Protein AF-A0A1X0A4S9-F1 (afdb_monomer_lite)

Sequence (61 aa):
MPNDKRQRSAICGTCKGELRYYPQPAVDGVETDTESNWAHLDPHDWLTNPHPPTPQESNPE

pLDDT: mean 71.69, std 17.08, range [35.75, 89.94]

Secondary structure (DSSP, 8-state):
--------EEEETTT--EEEE-PPP--TT-----GGGEEES-HHHHHHS-----EE-----

Structure (mmCIF, N/CA/C/O backbone):
data_AF-A0A1X0A4S9-F1
#
_entry.id   AF-A0A1X0A4S9-F1
#
loop_
_atom_site.group_PDB
_atom_site.id
_atom_site.type_symbol
_atom_site.label_atom_id
_atom_site.label_alt_id
_atom_site.label_comp_id
_atom_site.label_asym_id
_atom_site.label_entity_id
_atom_site.label_seq_id
_atom_site.pdbx_PDB_ins_code
_atom_site.Cartn_x
_atom_site.Cartn_y
_atom_site.Cartn_z
_atom_site.occupancy
_atom_site.B_iso_or_equiv
_atom_site.auth_seq_id
_atom_site.auth_comp_id
_atom_site.auth_asym_id
_atom_site.auth_atom_id
_atom_site.pdbx_PDB_model_num
ATOM 1 N N . MET A 1 1 ? 8.204 1.960 -28.159 1.00 39.16 1 MET A N 1
ATOM 2 C CA . MET A 1 1 ? 7.507 2.916 -27.273 1.00 39.16 1 MET A CA 1
ATOM 3 C C . MET A 1 1 ? 7.793 2.452 -25.861 1.00 39.16 1 MET A C 1
ATOM 5 O O . MET A 1 1 ? 7.577 1.266 -25.632 1.00 39.16 1 MET A O 1
ATOM 9 N N . PRO A 1 2 ? 8.415 3.263 -24.988 1.00 42.00 2 PRO A N 1
ATOM 10 C CA . PRO A 1 2 ? 8.666 2.823 -23.624 1.00 42.00 2 PRO A CA 1
ATOM 11 C C . PRO A 1 2 ? 7.315 2.481 -23.002 1.00 42.00 2 PRO A C 1
ATOM 13 O O . PRO A 1 2 ? 6.365 3.247 -23.098 1.00 42.00 2 PRO A O 1
ATOM 16 N N . ASN A 1 3 ? 7.222 1.253 -22.514 1.00 45.12 3 ASN A N 1
ATOM 17 C CA . ASN A 1 3 ? 6.017 0.657 -21.980 1.00 45.12 3 ASN A CA 1
ATOM 18 C C . ASN A 1 3 ? 5.630 1.449 -20.722 1.00 45.12 3 ASN A C 1
ATOM 20 O O . ASN A 1 3 ? 6.178 1.192 -19.651 1.00 45.12 3 ASN A O 1
ATOM 24 N N . ASP A 1 4 ? 4.748 2.443 -20.863 1.00 48.56 4 ASP A N 1
ATOM 25 C CA . ASP A 1 4 ? 4.039 3.089 -19.759 1.00 48.56 4 ASP A CA 1
ATOM 26 C C . ASP A 1 4 ? 3.223 2.007 -19.042 1.00 48.56 4 ASP A C 1
ATOM 28 O O . ASP A 1 4 ? 2.023 1.838 -19.278 1.00 48.56 4 ASP A O 1
ATOM 32 N N . LYS A 1 5 ? 3.885 1.210 -18.194 1.00 53.91 5 LYS A N 1
ATOM 33 C CA . LYS A 1 5 ? 3.220 0.341 -17.230 1.00 53.91 5 LYS A CA 1
ATOM 34 C C . LYS A 1 5 ? 2.400 1.273 -16.349 1.00 53.91 5 LYS A C 1
ATOM 36 O O . LYS A 1 5 ? 2.934 1.941 -15.466 1.00 53.91 5 LYS A O 1
ATOM 41 N N . ARG A 1 6 ? 1.123 1.394 -16.724 1.00 60.50 6 ARG A N 1
ATOM 42 C CA . ARG A 1 6 ? 0.137 2.338 -16.201 1.00 60.50 6 ARG A CA 1
ATOM 43 C C . ARG A 1 6 ? 0.277 2.449 -14.695 1.00 60.50 6 ARG A C 1
ATOM 45 O O . ARG A 1 6 ? 0.349 1.441 -14.002 1.00 60.50 6 ARG A O 1
ATOM 52 N N . GLN A 1 7 ? 0.245 3.679 -14.203 1.00 66.38 7 GLN A N 1
ATOM 53 C CA . GLN A 1 7 ? -0.038 3.954 -12.803 1.00 66.38 7 GLN A CA 1
ATOM 54 C C . GLN A 1 7 ? -1.369 3.264 -12.460 1.00 66.38 7 GLN A C 1
ATOM 56 O O . GLN A 1 7 ? -2.428 3.732 -12.875 1.00 66.38 7 GLN A O 1
ATOM 61 N N . ARG A 1 8 ? -1.310 2.101 -11.801 1.00 78.69 8 ARG A N 1
ATOM 62 C CA . ARG A 1 8 ? -2.489 1.344 -11.368 1.00 78.69 8 ARG A CA 1
ATOM 63 C C . ARG A 1 8 ? -2.798 1.740 -9.933 1.00 78.69 8 ARG A C 1
ATOM 65 O O . ARG A 1 8 ? -1.893 1.832 -9.102 1.00 78.69 8 ARG A O 1
ATOM 72 N N . SER A 1 9 ? -4.076 1.957 -9.665 1.00 84.62 9 SER A N 1
ATOM 73 C CA . SER A 1 9 ? -4.599 2.163 -8.320 1.00 84.62 9 SER A CA 1
ATOM 74 C C . SER A 1 9 ? -5.556 1.025 -7.986 1.00 84.62 9 SER A C 1
ATOM 76 O O . SER A 1 9 ? -6.206 0.483 -8.881 1.00 84.62 9 SER A O 1
ATOM 78 N N . ALA A 1 10 ? -5.627 0.662 -6.712 1.00 86.19 10 ALA A N 1
ATOM 79 C CA . ALA A 1 10 ? -6.538 -0.351 -6.191 1.00 86.19 10 ALA A CA 1
ATOM 80 C C . ALA A 1 10 ? -7.024 0.067 -4.800 1.00 86.19 10 ALA A C 1
ATOM 82 O O . ALA A 1 10 ? -6.508 1.018 -4.213 1.00 86.19 10 ALA A O 1
ATOM 83 N N . ILE A 1 11 ? -8.002 -0.656 -4.265 1.00 89.12 11 ILE A N 1
ATOM 84 C CA . ILE A 1 11 ? -8.440 -0.493 -2.878 1.00 89.12 11 ILE A CA 1
ATOM 85 C C . ILE A 1 11 ? -7.911 -1.665 -2.063 1.00 89.12 11 ILE A C 1
ATOM 87 O O . ILE A 1 11 ? -7.944 -2.814 -2.508 1.00 89.12 11 ILE A O 1
ATOM 91 N N . CYS A 1 12 ? -7.418 -1.382 -0.862 1.00 88.31 12 CYS A N 1
ATOM 92 C CA . CYS A 1 12 ? -6.971 -2.417 0.048 1.00 88.31 12 CYS A CA 1
ATOM 93 C C . CYS A 1 12 ? -8.166 -3.224 0.567 1.00 88.31 12 CYS A C 1
ATOM 95 O O . CYS A 1 12 ? -9.101 -2.674 1.149 1.00 88.31 12 CYS A O 1
ATOM 97 N N . GLY A 1 13 ? -8.144 -4.545 0.409 1.00 87.38 13 GLY A N 1
ATOM 98 C CA . GLY A 1 13 ? -9.222 -5.415 0.874 1.00 87.38 13 GLY A CA 1
ATOM 99 C C . GLY A 1 13 ? -9.413 -5.389 2.387 1.00 87.38 13 GLY A C 1
ATOM 100 O O . GLY A 1 13 ? -10.551 -5.523 2.846 1.00 87.38 13 GLY A O 1
ATOM 101 N N . THR A 1 14 ? -8.320 -5.157 3.117 1.00 86.81 14 THR A N 1
ATOM 102 C CA . THR A 1 14 ? -8.242 -5.215 4.581 1.00 86.81 14 THR A CA 1
ATOM 103 C C . THR A 1 14 ? -8.674 -3.913 5.262 1.00 86.81 14 THR A C 1
ATOM 105 O O . THR A 1 14 ? -9.577 -3.953 6.093 1.00 86.81 14 THR A O 1
ATOM 108 N N . CYS A 1 15 ? -8.081 -2.759 4.921 1.00 87.50 15 CYS A N 1
ATOM 109 C CA . CYS A 1 15 ? -8.434 -1.469 5.544 1.00 87.50 15 CYS A CA 1
ATOM 110 C C . CYS A 1 15 ? -9.342 -0.570 4.697 1.00 87.50 15 CYS A C 1
ATOM 112 O O . CYS A 1 15 ? -9.781 0.467 5.181 1.00 87.50 15 CYS A O 1
ATOM 114 N N . LYS A 1 16 ? -9.626 -0.946 3.442 1.00 88.25 16 LYS A N 1
ATOM 115 C CA . LYS A 1 16 ? -10.307 -0.092 2.450 1.00 88.25 16 LYS A CA 1
ATOM 116 C C . LYS A 1 16 ? -9.556 1.201 2.095 1.00 88.25 16 LYS A C 1
ATOM 118 O O . LYS A 1 16 ? -10.121 2.045 1.408 1.00 88.25 16 LYS A O 1
ATOM 123 N N . GLY A 1 17 ? -8.290 1.322 2.498 1.00 86.81 17 GLY A N 1
ATOM 124 C CA . GLY A 1 17 ? -7.387 2.404 2.112 1.00 86.81 17 GLY A CA 1
ATOM 125 C C . GLY A 1 17 ? -6.992 2.346 0.636 1.00 86.81 17 GLY A C 1
ATOM 126 O O . GLY A 1 17 ? -7.067 1.295 -0.012 1.00 86.81 17 GLY A O 1
ATOM 127 N N . GLU A 1 18 ? -6.582 3.488 0.090 1.00 89.94 18 GLU A N 1
ATOM 128 C CA . GLU A 1 18 ? -6.184 3.603 -1.313 1.00 89.94 18 GLU A CA 1
ATOM 129 C C . GLU A 1 18 ? -4.757 3.073 -1.521 1.00 89.94 18 GLU A C 1
ATOM 131 O O . GLU A 1 18 ? -3.828 3.412 -0.781 1.00 89.94 18 GLU A O 1
ATOM 136 N N . LEU A 1 19 ? -4.583 2.233 -2.544 1.00 88.31 19 LEU A N 1
ATOM 137 C CA . LEU A 1 19 ? -3.313 1.618 -2.913 1.00 88.31 19 LEU A CA 1
ATOM 138 C C . LEU A 1 19 ? -2.828 2.125 -4.265 1.00 88.31 19 LEU A C 1
ATOM 140 O O . LEU A 1 19 ? -3.612 2.285 -5.205 1.00 88.31 19 LEU A O 1
ATOM 144 N N . ARG A 1 20 ? -1.508 2.261 -4.402 1.00 87.25 20 ARG A N 1
ATOM 145 C CA . ARG A 1 20 ? -0.852 2.576 -5.673 1.00 87.25 20 ARG A CA 1
ATOM 146 C C . ARG A 1 20 ? 0.228 1.566 -6.015 1.00 87.25 20 ARG A C 1
ATOM 148 O O . ARG A 1 20 ? 1.019 1.182 -5.156 1.00 87.25 20 ARG A O 1
ATOM 155 N N . TYR A 1 21 ? 0.239 1.148 -7.277 1.00 84.56 21 TYR A N 1
ATOM 156 C CA . TYR A 1 21 ? 1.252 0.264 -7.831 1.00 84.56 21 TYR A CA 1
ATOM 157 C C . TYR A 1 21 ? 2.447 1.077 -8.324 1.00 84.56 21 TYR A C 1
ATOM 159 O O . TYR A 1 21 ? 2.308 1.973 -9.166 1.00 84.56 21 TYR A O 1
ATOM 167 N N . TYR A 1 22 ? 3.623 0.731 -7.822 1.00 80.88 22 TYR A N 1
ATOM 168 C CA . TYR A 1 22 ? 4.904 1.288 -8.219 1.00 80.88 22 TYR A CA 1
ATOM 169 C C . TYR A 1 22 ? 5.686 0.203 -8.959 1.00 80.88 22 TYR A C 1
ATOM 171 O O . TYR A 1 22 ? 6.270 -0.665 -8.312 1.00 80.88 22 TYR A O 1
ATOM 179 N N . PRO A 1 23 ? 5.698 0.211 -10.305 1.00 72.50 23 PRO A N 1
ATOM 180 C CA . PRO A 1 23 ? 6.497 -0.749 -11.048 1.00 72.50 23 PRO A CA 1
ATOM 181 C C . PRO A 1 23 ? 7.966 -0.544 -10.688 1.00 72.50 23 PRO A C 1
ATOM 183 O O . PRO A 1 23 ? 8.486 0.570 -10.805 1.00 72.50 23 PRO A O 1
ATOM 186 N N . GLN A 1 24 ? 8.652 -1.611 -10.282 1.00 69.31 24 GLN A N 1
ATOM 187 C CA . GLN A 1 24 ? 10.103 -1.548 -10.191 1.00 69.31 24 GLN A CA 1
ATOM 188 C C . GLN A 1 24 ? 10.689 -1.252 -11.578 1.00 69.31 24 GLN A C 1
ATOM 190 O O . GLN A 1 24 ? 10.181 -1.763 -12.586 1.00 69.31 24 GLN A O 1
ATOM 195 N N . PRO A 1 25 ? 11.743 -0.419 -11.659 1.00 62.00 25 PRO A N 1
ATOM 196 C CA . PRO A 1 25 ? 12.463 -0.245 -12.907 1.00 62.00 25 PRO A CA 1
ATOM 197 C C . PRO A 1 25 ? 12.955 -1.618 -13.362 1.00 62.00 25 PRO A C 1
ATOM 199 O O . PRO A 1 25 ? 13.519 -2.367 -12.566 1.00 62.00 25 PRO A O 1
ATOM 202 N N . ALA A 1 26 ? 12.712 -1.955 -14.628 1.00 58.47 26 ALA A N 1
ATOM 203 C CA . ALA A 1 26 ? 13.183 -3.206 -15.200 1.00 58.47 26 ALA A CA 1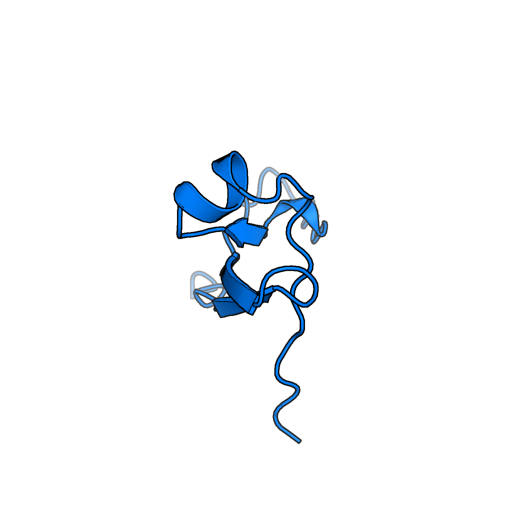
ATOM 204 C C . ALA A 1 26 ? 14.718 -3.220 -15.155 1.00 58.47 26 ALA A C 1
ATOM 206 O O . ALA A 1 26 ? 15.379 -2.577 -15.969 1.00 58.47 26 ALA A O 1
ATOM 207 N N . VAL A 1 27 ? 15.281 -3.918 -14.172 1.00 58.28 27 VAL A N 1
ATOM 208 C CA . VAL A 1 27 ? 16.707 -4.228 -14.116 1.00 58.28 27 VAL A CA 1
ATOM 209 C C . VAL A 1 27 ? 16.905 -5.550 -14.854 1.00 58.28 27 VAL A C 1
ATOM 211 O O . VAL A 1 27 ? 16.353 -6.572 -14.465 1.00 58.28 27 VAL A O 1
ATOM 214 N N . ASP A 1 28 ? 17.602 -5.483 -15.988 1.00 54.50 28 ASP A N 1
ATOM 215 C CA . ASP A 1 28 ? 18.098 -6.608 -16.796 1.00 54.50 28 ASP A CA 1
ATOM 216 C C . ASP A 1 28 ? 17.181 -7.853 -16.876 1.00 54.50 28 ASP A C 1
ATOM 218 O O . ASP A 1 28 ? 17.510 -8.950 -16.432 1.00 54.50 28 ASP A O 1
ATOM 222 N N . GLY A 1 29 ? 15.991 -7.681 -17.463 1.00 52.66 29 G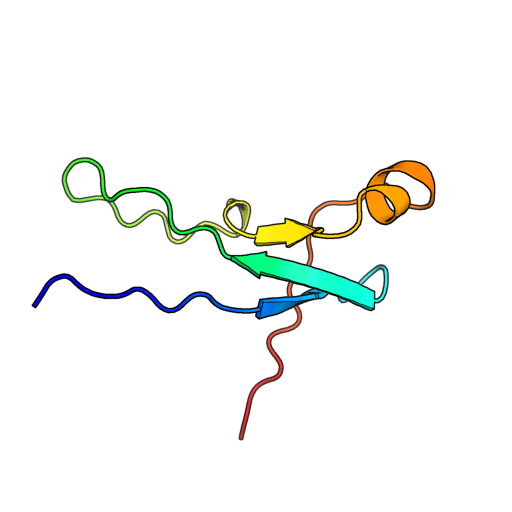LY A N 1
ATOM 223 C CA . GLY A 1 29 ? 15.203 -8.801 -17.994 1.00 52.66 29 GLY A CA 1
ATOM 224 C C . GLY A 1 29 ? 14.377 -9.620 -16.998 1.00 52.66 29 GLY A C 1
ATOM 225 O O . GLY A 1 29 ? 13.756 -10.593 -17.420 1.00 52.66 29 GLY A O 1
ATOM 226 N N . VAL A 1 30 ? 14.304 -9.236 -15.720 1.00 53.94 30 VAL A N 1
ATOM 227 C CA . VAL A 1 30 ? 13.411 -9.898 -14.755 1.00 53.94 30 VAL A CA 1
ATOM 228 C C . VAL A 1 30 ? 12.272 -8.953 -14.385 1.00 53.94 30 VAL A C 1
ATOM 230 O O . VAL A 1 30 ? 12.411 -8.067 -13.545 1.00 53.94 30 VAL A O 1
ATOM 233 N N . GLU A 1 31 ? 11.120 -9.128 -15.031 1.00 50.53 31 GLU A N 1
ATOM 234 C CA . GLU A 1 31 ? 9.870 -8.527 -14.571 1.00 50.53 31 GLU A CA 1
ATOM 235 C C . GLU A 1 31 ? 9.421 -9.277 -13.313 1.00 50.53 31 GLU A C 1
ATOM 237 O O . GLU A 1 31 ? 8.690 -10.262 -13.388 1.00 50.53 31 GLU A O 1
ATOM 242 N N . THR A 1 32 ? 9.887 -8.851 -12.139 1.00 50.22 32 THR A N 1
ATOM 243 C CA . THR A 1 32 ? 9.334 -9.346 -10.878 1.00 50.22 32 THR A CA 1
ATOM 244 C C . THR A 1 32 ? 7.994 -8.654 -10.652 1.00 50.22 32 THR A C 1
ATOM 246 O O . THR A 1 32 ? 7.904 -7.607 -10.005 1.00 50.22 32 THR A O 1
ATOM 249 N N . ASP A 1 33 ? 6.943 -9.215 -11.249 1.00 51.22 33 ASP A N 1
ATOM 250 C CA . ASP A 1 33 ? 5.555 -8.896 -10.914 1.00 51.22 33 ASP A CA 1
ATOM 251 C C . ASP A 1 33 ? 5.234 -9.512 -9.546 1.00 51.22 33 ASP A C 1
ATOM 253 O O . ASP A 1 33 ? 4.519 -10.498 -9.410 1.00 51.22 33 ASP A O 1
ATOM 257 N N . THR A 1 34 ? 5.896 -9.001 -8.513 1.00 51.22 34 THR A N 1
ATOM 258 C CA . THR A 1 34 ? 5.662 -9.414 -7.136 1.00 51.22 34 THR A CA 1
ATOM 259 C C . THR A 1 34 ? 4.652 -8.462 -6.516 1.00 51.22 34 THR A C 1
ATOM 261 O O . THR A 1 34 ? 4.720 -7.243 -6.697 1.00 51.22 34 THR A O 1
ATOM 264 N N . GLU A 1 35 ? 3.741 -9.018 -5.720 1.00 53.59 35 GLU A N 1
ATOM 265 C CA . GLU A 1 35 ? 2.724 -8.314 -4.924 1.00 53.59 35 GLU A CA 1
ATOM 266 C C . GLU A 1 35 ? 3.306 -7.168 -4.061 1.00 53.59 35 GLU A C 1
ATOM 268 O O . GLU A 1 35 ? 2.590 -6.258 -3.652 1.00 53.59 35 GLU A O 1
ATOM 273 N N . SER A 1 36 ? 4.628 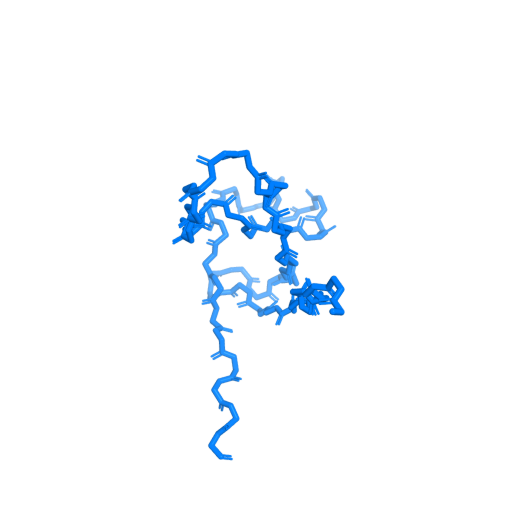-7.157 -3.854 1.00 57.62 36 SER A N 1
ATOM 274 C CA . SER A 1 36 ? 5.416 -6.122 -3.172 1.00 57.62 36 SER A CA 1
ATOM 275 C C . SER A 1 36 ? 5.433 -4.737 -3.837 1.00 57.62 36 SER A C 1
ATOM 277 O O . SER A 1 36 ? 5.974 -3.805 -3.249 1.00 57.62 36 SER A O 1
ATOM 279 N N . ASN A 1 37 ? 4.870 -4.578 -5.036 1.00 79.50 37 ASN A N 1
ATOM 280 C CA . ASN A 1 37 ? 4.848 -3.292 -5.745 1.00 79.50 37 ASN A CA 1
ATOM 281 C C . ASN A 1 37 ? 3.665 -2.385 -5.366 1.00 79.50 37 ASN A C 1
ATOM 283 O O . ASN A 1 37 ? 3.574 -1.259 -5.852 1.00 79.50 37 ASN A O 1
ATOM 287 N N . TRP A 1 38 ? 2.750 -2.849 -4.515 1.00 85.31 38 TRP A N 1
ATOM 288 C CA . TRP A 1 38 ? 1.637 -2.041 -4.016 1.00 85.31 38 TRP A CA 1
ATOM 289 C C . TRP A 1 38 ? 2.012 -1.317 -2.722 1.00 85.31 38 TRP A C 1
ATOM 291 O O . TRP A 1 38 ? 2.741 -1.859 -1.898 1.00 85.31 38 TRP A O 1
ATOM 301 N N . ALA A 1 39 ? 1.494 -0.106 -2.520 1.00 87.38 39 ALA A N 1
ATOM 302 C CA . ALA A 1 39 ? 1.684 0.652 -1.283 1.00 87.38 39 ALA A CA 1
ATOM 303 C C . ALA A 1 39 ? 0.430 1.451 -0.906 1.00 87.38 39 ALA A C 1
ATOM 305 O O . ALA A 1 39 ? -0.232 1.999 -1.790 1.00 87.38 39 ALA A O 1
ATOM 306 N N . HIS A 1 40 ? 0.133 1.537 0.398 1.00 89.88 40 HIS A N 1
ATOM 307 C CA . HIS A 1 40 ? -0.874 2.458 0.935 1.00 89.88 40 HIS A CA 1
ATOM 308 C C . HIS A 1 40 ? -0.438 3.899 0.705 1.00 89.88 40 HIS A C 1
ATOM 310 O O . HIS A 1 40 ? 0.705 4.262 0.996 1.00 89.88 40 HIS A O 1
ATOM 316 N N . LEU A 1 41 ? -1.357 4.706 0.184 1.00 88.50 41 LEU A N 1
ATOM 317 C CA . LEU A 1 41 ? -1.135 6.133 -0.020 1.00 88.50 41 LEU A CA 1
ATOM 318 C C . LEU A 1 41 ? -1.351 6.939 1.253 1.00 88.50 41 LEU A C 1
ATOM 320 O O . LEU A 1 41 ? -0.731 7.990 1.415 1.00 88.50 41 LEU A O 1
ATOM 324 N N . ASP A 1 42 ? -2.209 6.449 2.145 1.00 87.50 42 ASP A N 1
ATOM 325 C CA . ASP A 1 42 ? -2.499 7.118 3.397 1.00 87.50 42 ASP A CA 1
ATOM 326 C C . ASP A 1 42 ? -1.575 6.600 4.522 1.00 87.50 42 ASP A C 1
ATOM 328 O O . ASP A 1 42 ? -1.556 5.407 4.835 1.00 87.50 42 ASP A O 1
ATOM 332 N N . PRO A 1 43 ? -0.763 7.469 5.153 1.00 83.44 43 PRO A N 1
ATOM 333 C CA . PRO A 1 43 ? 0.113 7.064 6.251 1.00 83.44 43 PRO A CA 1
ATOM 334 C C . PRO A 1 43 ? -0.645 6.633 7.513 1.00 83.44 43 PRO A C 1
ATOM 336 O O . PRO A 1 43 ? -0.079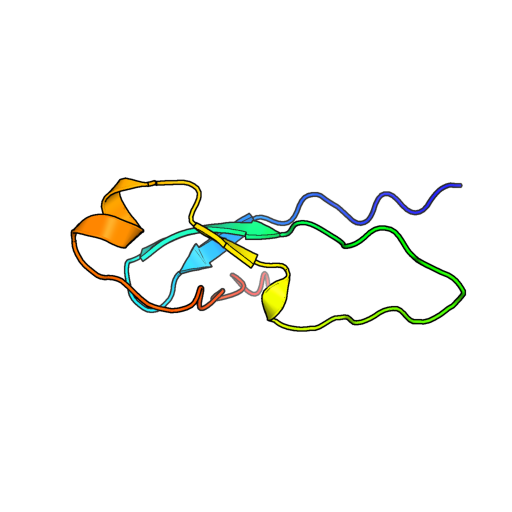 5.929 8.352 1.00 83.44 43 PRO A O 1
ATOM 339 N N . HIS A 1 44 ? -1.897 7.065 7.688 1.00 84.88 44 HIS A N 1
ATOM 340 C CA . HIS A 1 44 ? -2.704 6.725 8.856 1.00 84.88 44 HIS A CA 1
ATOM 341 C C . HIS A 1 44 ? -3.098 5.245 8.863 1.00 84.88 44 HIS A C 1
ATOM 343 O O . HIS A 1 44 ? -3.214 4.666 9.949 1.00 84.88 44 HIS A O 1
ATOM 349 N N . ASP A 1 45 ? -3.204 4.613 7.686 1.00 81.69 45 ASP A N 1
ATOM 350 C CA . ASP A 1 45 ? -3.404 3.162 7.549 1.00 81.69 45 ASP A CA 1
ATOM 351 C C . ASP A 1 45 ? -2.323 2.380 8.316 1.00 81.69 45 ASP A C 1
ATOM 353 O O . ASP A 1 45 ? -2.626 1.437 9.047 1.00 81.69 45 ASP A O 1
ATOM 357 N N . TRP A 1 46 ? -1.064 2.828 8.251 1.00 79.50 46 TRP A N 1
ATOM 358 C CA . TRP A 1 46 ? 0.058 2.189 8.950 1.00 79.50 46 TRP A CA 1
ATOM 359 C C . TRP A 1 46 ? 0.027 2.374 10.469 1.00 79.50 46 TRP A C 1
ATOM 361 O O . TRP A 1 46 ? 0.603 1.570 11.200 1.00 79.50 46 TRP A O 1
ATOM 371 N N . LEU A 1 47 ? -0.620 3.436 10.952 1.00 85.00 47 LEU A N 1
ATOM 372 C CA . LEU A 1 47 ? -0.686 3.760 12.378 1.00 85.00 47 LEU A CA 1
ATOM 373 C C . LEU A 1 47 ? -1.873 3.091 13.071 1.00 85.00 47 LEU A C 1
ATOM 375 O O . LEU A 1 47 ? -1.777 2.728 14.241 1.00 85.00 47 LEU A O 1
ATOM 379 N N . THR A 1 48 ? -2.996 2.958 12.367 1.00 85.38 48 THR A N 1
ATOM 380 C CA . THR A 1 48 ? -4.256 2.468 12.945 1.00 85.38 48 THR A CA 1
ATOM 381 C C . THR A 1 48 ? -4.463 0.978 12.739 1.00 85.38 48 THR A C 1
ATOM 383 O O . THR A 1 48 ? -5.025 0.319 13.612 1.00 85.38 48 THR A O 1
ATOM 386 N N . ASN A 1 49 ? -3.996 0.434 11.616 1.00 83.56 49 ASN A N 1
ATOM 387 C CA . ASN A 1 49 ? -4.121 -0.979 11.296 1.00 83.56 49 ASN A CA 1
ATOM 388 C C . ASN A 1 49 ? -2.950 -1.417 10.399 1.00 83.56 49 ASN A C 1
ATOM 390 O O . ASN A 1 49 ? -3.130 -1.541 9.190 1.00 83.56 49 ASN A O 1
ATOM 394 N N . PRO A 1 50 ? -1.740 -1.636 10.939 1.00 85.00 50 PRO A N 1
ATOM 395 C CA . PRO A 1 50 ? -0.583 -2.015 10.131 1.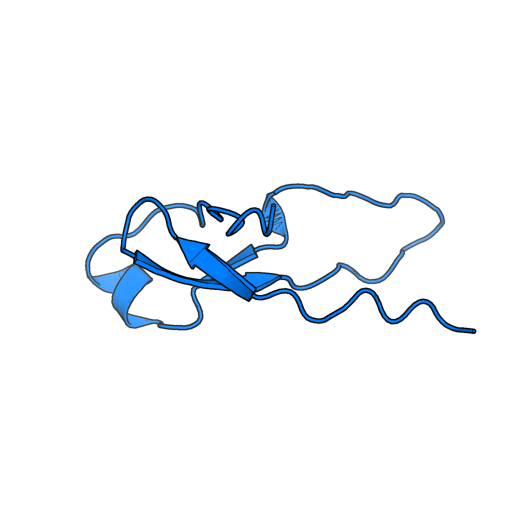00 85.00 50 PRO A CA 1
ATOM 396 C C . PRO A 1 50 ? -0.756 -3.415 9.521 1.00 85.00 50 PRO A C 1
ATOM 398 O O . PRO A 1 50 ? -0.864 -4.409 10.237 1.00 85.00 50 PRO A O 1
ATOM 401 N N . HIS A 1 51 ? -0.744 -3.506 8.190 1.00 84.31 51 HIS A N 1
ATOM 402 C CA . HIS A 1 51 ? -0.844 -4.762 7.438 1.00 84.31 51 HIS A CA 1
ATOM 403 C C . HIS A 1 51 ? -0.208 -4.607 6.042 1.00 84.31 51 HIS A C 1
ATOM 405 O O . HIS A 1 51 ? -0.043 -3.479 5.563 1.00 84.31 51 HIS A O 1
ATOM 411 N N . PRO A 1 52 ? 0.170 -5.711 5.370 1.00 84.25 52 PRO A N 1
ATOM 412 C CA . PRO A 1 52 ? 0.637 -5.644 3.991 1.00 84.25 52 PRO A CA 1
ATOM 413 C C . PRO A 1 52 ? -0.484 -5.173 3.048 1.00 84.25 52 PRO A C 1
ATOM 415 O O . PRO A 1 52 ? -1.650 -5.501 3.269 1.00 84.25 52 PRO A O 1
ATOM 418 N N . PRO A 1 53 ? -0.156 -4.433 1.978 1.00 85.31 53 PRO A N 1
ATOM 419 C CA . PRO A 1 53 ? -1.145 -3.971 1.017 1.00 85.31 53 PRO A CA 1
ATOM 420 C C . PRO A 1 53 ? -1.793 -5.170 0.323 1.00 85.31 53 PRO A C 1
ATOM 422 O O . PRO A 1 53 ? -1.114 -6.025 -0.238 1.00 85.31 53 PRO A O 1
ATOM 425 N N . THR A 1 54 ? -3.122 -5.225 0.375 1.00 87.06 54 THR A N 1
ATOM 426 C CA . THR A 1 54 ? -3.917 -6.304 -0.229 1.00 87.06 54 THR A CA 1
ATOM 427 C C . THR A 1 54 ? -4.766 -5.721 -1.354 1.00 87.06 54 THR A C 1
ATOM 429 O O . THR A 1 54 ? -5.922 -5.372 -1.115 1.00 87.06 54 THR A O 1
ATOM 432 N N . PRO A 1 55 ? -4.208 -5.529 -2.564 1.00 83.56 55 PRO A N 1
ATOM 433 C CA . PRO A 1 55 ? -4.944 -4.939 -3.675 1.00 83.56 55 PRO A CA 1
ATOM 434 C C . PRO A 1 55 ? -6.129 -5.825 -4.051 1.00 83.56 55 PRO A C 1
ATOM 436 O O . PRO A 1 55 ? -5.968 -6.918 -4.586 1.00 83.56 55 PRO A O 1
ATOM 439 N N . GLN A 1 56 ? -7.339 -5.342 -3.790 1.00 81.62 56 GLN A N 1
ATOM 440 C CA . GLN A 1 56 ? -8.515 -5.838 -4.484 1.00 81.62 56 GLN A CA 1
ATOM 441 C C . GLN A 1 56 ? -8.546 -5.099 -5.815 1.00 81.62 56 GLN A C 1
ATOM 443 O O . GLN A 1 56 ? -8.922 -3.926 -5.874 1.00 81.62 56 GLN A O 1
ATOM 448 N N . GLU A 1 57 ? -8.071 -5.753 -6.877 1.00 63.88 57 GLU A N 1
ATOM 449 C CA . GLU A 1 57 ? -8.341 -5.259 -8.221 1.00 63.88 57 GLU A CA 1
ATOM 450 C C . GLU A 1 57 ? -9.858 -5.164 -8.367 1.00 63.88 57 GLU A C 1
ATOM 452 O O . GLU A 1 57 ? -10.568 -6.166 -8.266 1.00 63.88 57 GLU A O 1
ATOM 457 N N . SER A 1 58 ? -10.363 -3.948 -8.575 1.00 53.25 58 SER A N 1
ATOM 458 C CA . SER A 1 58 ? -11.692 -3.766 -9.141 1.00 53.25 58 SER A CA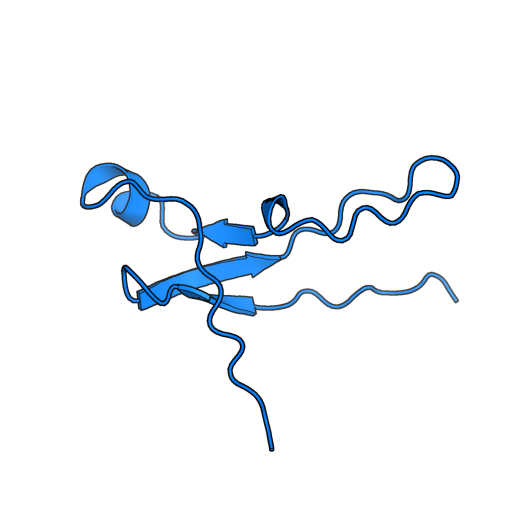 1
ATOM 459 C C . SER A 1 58 ? -11.628 -4.368 -10.535 1.00 53.25 58 SER A C 1
ATOM 461 O O . SER A 1 58 ? -11.234 -3.673 -11.465 1.00 53.25 58 SER A O 1
ATOM 463 N N . ASN A 1 59 ? -11.913 -5.664 -10.657 1.00 39.91 59 ASN A N 1
ATOM 464 C CA . ASN A 1 59 ? -12.057 -6.346 -11.932 1.00 39.91 59 ASN A CA 1
ATOM 465 C C . ASN A 1 59 ? -13.135 -5.586 -12.721 1.00 39.91 59 ASN A C 1
ATOM 467 O O . ASN A 1 59 ? -14.301 -5.642 -12.317 1.00 39.91 59 ASN A O 1
ATOM 471 N N . PRO A 1 60 ? -12.791 -4.809 -13.764 1.00 41.38 60 PRO A N 1
ATOM 472 C CA . PRO A 1 60 ? -13.800 -4.280 -14.653 1.00 41.38 60 PRO A CA 1
ATOM 473 C C . PRO A 1 60 ? -14.152 -5.433 -15.594 1.00 41.38 60 PRO A C 1
ATOM 475 O O . PRO A 1 60 ? -13.433 -5.673 -16.563 1.00 41.38 60 PRO A O 1
ATOM 478 N N . GLU A 1 61 ? -15.186 -6.201 -15.246 1.00 35.75 61 GLU A N 1
ATOM 479 C CA . GLU A 1 61 ? -15.894 -7.018 -16.243 1.00 35.75 61 GLU A CA 1
ATOM 480 C C . GLU A 1 61 ? -16.503 -6.126 -17.334 1.00 35.75 61 GLU A C 1
ATOM 482 O O . GLU A 1 61 ? -16.993 -5.019 -16.997 1.00 35.75 61 GLU A O 1
#

Foldseek 3Di:
DPPCPDFDWFAAPPPRAIKTFDQDDDDPPDRPPDLQRIDGPDPVCCVPPNDRGHGPPPPPD

Organism: NCBI:txid1927124

Radius of gyration: 13.07 Å; chains: 1; bounding box: 34×17×40 Å